Protein AF-A0A5N0YNT4-F1 (afdb_monomer)

Foldseek 3Di:
DWDDDPNDTDDCVCLVVDDPVVVVVVLVVLVVLLQVLQVLQDPDPPDTDALVRSVVSCPDPCSQVVSCVPPVDDPV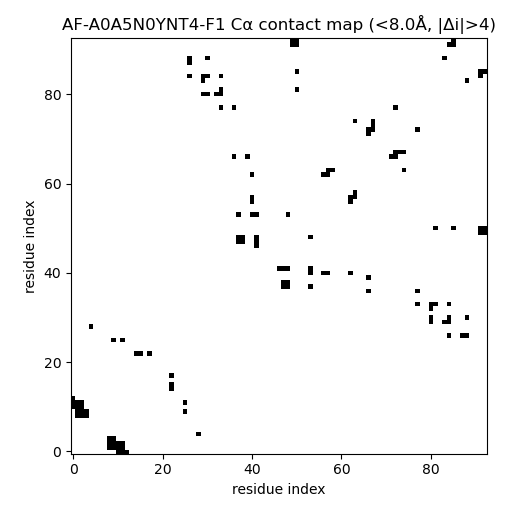SNVVSSVCCVVPPVVRD

Structure (mmCIF, N/CA/C/O backbone):
data_AF-A0A5N0YNT4-F1
#
_entry.id   AF-A0A5N0YNT4-F1
#
loop_
_atom_site.group_PDB
_atom_site.id
_atom_site.type_symbol
_atom_site.label_atom_id
_atom_site.label_alt_id
_atom_site.label_comp_id
_atom_site.label_asym_id
_atom_site.label_entity_id
_atom_site.label_seq_id
_atom_site.pdbx_PDB_ins_code
_atom_site.Cartn_x
_atom_site.Cartn_y
_atom_site.Cartn_z
_atom_site.occupancy
_atom_site.B_iso_or_equiv
_atom_site.auth_seq_id
_atom_site.auth_comp_id
_atom_site.auth_asym_id
_atom_site.auth_atom_id
_atom_site.pdbx_PDB_model_num
ATOM 1 N N . MET A 1 1 ? 11.358 -5.346 0.129 1.00 91.19 1 MET A N 1
ATOM 2 C CA . MET A 1 1 ? 10.238 -6.314 0.273 1.00 91.19 1 MET A CA 1
ATOM 3 C C . MET A 1 1 ? 9.945 -6.947 -1.080 1.00 91.19 1 MET A C 1
ATOM 5 O O . MET A 1 1 ? 9.931 -6.244 -2.080 1.00 91.19 1 MET A O 1
ATOM 9 N N . ILE A 1 2 ? 9.691 -8.255 -1.122 1.00 93.88 2 ILE A N 1
ATOM 10 C CA . ILE A 1 2 ? 9.205 -8.922 -2.335 1.00 93.88 2 ILE A CA 1
ATOM 11 C C . ILE A 1 2 ? 7.678 -8.856 -2.362 1.00 93.88 2 ILE A C 1
ATOM 13 O O . ILE A 1 2 ? 7.028 -9.246 -1.394 1.00 93.88 2 ILE A O 1
ATOM 17 N N . ILE A 1 3 ? 7.099 -8.369 -3.459 1.00 91.81 3 ILE A N 1
ATOM 18 C CA . ILE A 1 3 ? 5.648 -8.390 -3.675 1.00 91.81 3 ILE A CA 1
ATOM 19 C C . ILE A 1 3 ? 5.297 -9.333 -4.826 1.00 91.81 3 ILE A C 1
ATOM 21 O O . ILE A 1 3 ? 5.920 -9.296 -5.883 1.00 91.81 3 ILE A O 1
ATOM 25 N N . ASN A 1 4 ? 4.274 -10.156 -4.602 1.00 88.69 4 ASN A N 1
ATOM 26 C CA . ASN A 1 4 ? 3.769 -11.130 -5.566 1.00 88.69 4 ASN A CA 1
ATOM 27 C C . ASN A 1 4 ? 2.513 -10.626 -6.297 1.00 88.69 4 ASN A C 1
ATOM 29 O O . ASN A 1 4 ? 1.611 -10.073 -5.660 1.00 88.69 4 ASN A O 1
ATOM 33 N N . ASP A 1 5 ? 2.443 -10.856 -7.608 1.00 86.62 5 ASP A N 1
ATOM 34 C CA . ASP A 1 5 ? 1.269 -10.642 -8.466 1.00 86.62 5 ASP A CA 1
ATOM 35 C C . ASP A 1 5 ? 1.163 -11.758 -9.514 1.00 86.62 5 ASP A C 1
ATOM 37 O O . ASP A 1 5 ? 1.843 -11.713 -10.536 1.00 86.62 5 ASP A O 1
ATOM 41 N N . ASN A 1 6 ? 0.313 -12.760 -9.256 1.00 84.50 6 ASN A N 1
ATOM 42 C CA . ASN A 1 6 ? 0.036 -13.878 -10.171 1.00 84.50 6 ASN A CA 1
ATOM 43 C C . ASN A 1 6 ? 1.320 -14.500 -10.766 1.00 84.50 6 ASN A C 1
ATOM 45 O O . ASN A 1 6 ? 1.592 -14.369 -11.960 1.00 84.50 6 ASN A O 1
ATOM 49 N N . ASP A 1 7 ? 2.128 -15.121 -9.900 1.00 87.38 7 ASP A N 1
ATOM 50 C CA . ASP A 1 7 ? 3.427 -15.751 -10.206 1.00 87.38 7 ASP A CA 1
ATOM 51 C C . ASP A 1 7 ? 4.549 -14.791 -10.639 1.00 87.38 7 ASP A C 1
ATOM 53 O O . ASP A 1 7 ? 5.630 -15.224 -11.046 1.00 87.38 7 ASP A O 1
ATOM 57 N N . ARG A 1 8 ? 4.328 -13.474 -10.543 1.00 90.12 8 ARG A N 1
ATOM 58 C CA . ARG A 1 8 ? 5.373 -12.466 -10.745 1.00 90.12 8 ARG A CA 1
ATOM 59 C C . ARG A 1 8 ? 5.829 -11.894 -9.419 1.00 90.12 8 ARG A C 1
ATOM 61 O O . ARG A 1 8 ? 5.035 -11.313 -8.682 1.00 90.12 8 ARG A O 1
ATOM 68 N N . GLU A 1 9 ? 7.128 -11.986 -9.184 1.00 94.44 9 GLU A N 1
ATOM 69 C CA . GLU A 1 9 ? 7.786 -11.383 -8.035 1.00 94.44 9 GLU A CA 1
ATOM 70 C C . GLU A 1 9 ? 8.461 -10.075 -8.428 1.00 94.44 9 GLU A C 1
ATOM 72 O O . GLU A 1 9 ? 9.197 -9.994 -9.416 1.00 94.44 9 GLU A O 1
ATOM 77 N N . TYR A 1 10 ? 8.220 -9.045 -7.626 1.00 95.00 10 TYR A N 1
ATOM 78 C CA . TYR A 1 10 ? 8.902 -7.767 -7.739 1.00 95.00 10 TYR A CA 1
ATOM 79 C C . TYR A 1 10 ? 9.677 -7.492 -6.459 1.00 95.00 10 TYR A C 1
ATOM 81 O O . TYR A 1 10 ? 9.091 -7.413 -5.377 1.00 95.00 10 TYR A O 1
ATOM 89 N N . ASP A 1 11 ? 10.987 -7.308 -6.593 1.00 96.12 11 ASP A N 1
ATOM 90 C CA . ASP A 1 11 ? 11.838 -6.846 -5.506 1.00 96.12 11 ASP A CA 1
ATOM 91 C C . ASP A 1 11 ? 11.778 -5.326 -5.436 1.00 96.12 11 ASP A C 1
ATOM 93 O O . ASP A 1 11 ? 12.384 -4.607 -6.230 1.00 96.12 11 ASP A O 1
ATOM 97 N N . THR A 1 12 ? 11.013 -4.817 -4.481 1.00 94.56 12 THR A N 1
ATOM 98 C CA . THR A 1 12 ? 10.767 -3.384 -4.382 1.00 94.56 12 THR A CA 1
ATOM 99 C C . THR A 1 12 ? 11.995 -2.584 -3.960 1.00 94.56 12 THR A C 1
ATOM 101 O O . THR A 1 12 ? 11.953 -1.361 -4.013 1.00 94.56 1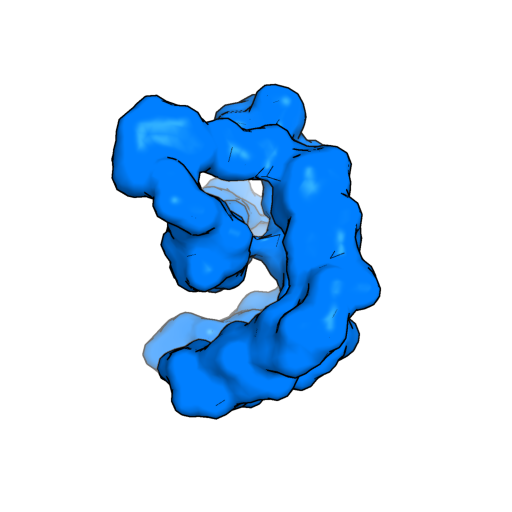2 THR A O 1
ATOM 104 N N . GLU A 1 13 ? 13.063 -3.233 -3.493 1.00 94.75 13 GLU A N 1
ATOM 105 C CA . GLU A 1 13 ? 14.330 -2.552 -3.192 1.00 94.75 13 GLU A CA 1
ATOM 106 C C . GLU A 1 13 ? 15.038 -2.117 -4.478 1.00 94.75 13 GLU A C 1
ATOM 108 O O . GLU A 1 13 ? 15.730 -1.105 -4.492 1.00 94.75 13 GLU A O 1
ATOM 113 N N . LYS A 1 14 ? 14.756 -2.801 -5.593 1.00 95.81 14 LYS A N 1
ATOM 114 C CA . LYS A 1 14 ? 15.255 -2.482 -6.938 1.00 95.81 14 LYS A CA 1
ATOM 115 C C . LYS A 1 14 ? 14.281 -1.621 -7.735 1.00 95.81 14 LYS A C 1
ATOM 117 O O . LYS A 1 14 ? 14.325 -1.595 -8.963 1.00 95.81 14 LYS A O 1
ATOM 122 N N . PHE A 1 15 ? 13.360 -0.934 -7.055 1.00 95.75 15 PHE A N 1
ATOM 123 C CA . PHE A 1 15 ? 12.265 -0.215 -7.702 1.00 95.75 15 PHE A CA 1
ATOM 124 C C . PHE A 1 15 ? 12.747 0.740 -8.805 1.00 95.75 15 PHE A C 1
ATOM 126 O O . PHE A 1 15 ? 12.189 0.746 -9.903 1.00 95.75 15 PHE A O 1
ATOM 133 N N . GLU A 1 16 ? 13.800 1.510 -8.533 1.00 95.44 16 GLU A N 1
ATOM 134 C CA . GLU A 1 16 ? 14.343 2.494 -9.476 1.00 95.44 16 GLU A CA 1
ATOM 135 C C . GLU A 1 16 ? 15.108 1.862 -10.649 1.00 95.44 16 GLU A C 1
ATOM 137 O O . GLU A 1 16 ? 15.202 2.475 -11.710 1.00 95.44 16 GLU A O 1
ATOM 142 N N . GLU A 1 17 ? 15.590 0.624 -10.502 1.00 97.12 17 GLU A N 1
ATOM 143 C CA . GLU A 1 17 ? 16.301 -0.118 -11.554 1.00 97.12 17 GLU A CA 1
ATOM 144 C C . GLU A 1 17 ? 15.345 -0.708 -12.600 1.00 97.12 17 GLU A C 1
ATOM 146 O O . GLU A 1 17 ? 15.732 -1.007 -13.732 1.00 97.12 17 GLU A O 1
ATOM 151 N N . TYR A 1 18 ? 14.075 -0.887 -12.237 1.00 96.50 18 TYR A N 1
ATOM 152 C CA . TYR A 1 18 ? 13.075 -1.421 -13.145 1.00 96.50 18 TYR A CA 1
ATOM 153 C C . TYR A 1 18 ? 12.688 -0.434 -14.250 1.00 96.50 18 TYR A C 1
ATOM 155 O O . TYR A 1 18 ? 12.658 0.781 -14.064 1.00 96.50 18 TYR A O 1
ATOM 163 N N . SER A 1 19 ? 12.269 -0.982 -15.397 1.00 97.50 19 SER A N 1
ATOM 164 C CA . SER A 1 19 ? 11.661 -0.191 -16.473 1.00 97.50 19 SER A CA 1
ATOM 165 C C . SER A 1 19 ? 10.452 0.610 -15.971 1.00 97.50 19 SER A C 1
ATOM 167 O O . SER A 1 19 ? 9.726 0.160 -15.081 1.00 97.50 19 SER A O 1
ATOM 169 N N . SER A 1 20 ? 10.156 1.753 -16.597 1.00 96.75 20 SER A N 1
ATOM 170 C CA . SER A 1 20 ? 8.990 2.576 -16.232 1.00 96.75 20 SER A CA 1
ATOM 171 C C . SER A 1 20 ? 7.667 1.801 -16.291 1.00 96.75 20 SER A C 1
ATOM 173 O O . SER A 1 20 ? 6.766 2.053 -15.493 1.00 96.75 20 SER A O 1
ATOM 175 N N . TYR A 1 21 ? 7.559 0.828 -17.203 1.00 95.69 21 TYR A N 1
ATOM 176 C CA . TYR A 1 21 ? 6.409 -0.072 -17.280 1.00 95.69 21 TYR A CA 1
ATOM 177 C C . TYR A 1 21 ? 6.273 -0.915 -16.005 1.00 95.69 21 TYR A C 1
ATOM 179 O O . TYR A 1 21 ? 5.229 -0.896 -15.353 1.00 95.69 21 TYR A O 1
ATOM 187 N N . THR A 1 22 ? 7.346 -1.599 -15.606 1.00 95.88 22 THR A N 1
ATOM 188 C CA . THR A 1 22 ? 7.377 -2.426 -14.392 1.00 95.88 22 THR A CA 1
ATOM 189 C C . THR A 1 22 ? 7.165 -1.586 -13.132 1.00 95.88 22 THR A C 1
ATOM 191 O O . THR A 1 22 ? 6.389 -1.974 -12.261 1.00 95.88 22 THR A O 1
ATOM 194 N N . GLN A 1 23 ? 7.763 -0.394 -13.059 1.00 96.62 23 GLN A N 1
ATOM 195 C CA . GLN A 1 23 ? 7.505 0.556 -11.976 1.00 96.62 23 GLN A CA 1
ATOM 196 C C . GLN A 1 23 ? 6.018 0.922 -11.875 1.00 96.62 23 GLN A C 1
ATOM 198 O O . GLN A 1 23 ? 5.476 1.022 -10.775 1.00 96.62 23 GLN A O 1
ATOM 203 N N . GLY A 1 24 ? 5.343 1.107 -13.014 1.00 95.38 24 GLY A N 1
ATOM 204 C CA . GLY A 1 24 ? 3.904 1.362 -13.071 1.00 95.38 24 GLY A CA 1
ATOM 205 C C . GLY A 1 24 ? 3.071 0.205 -12.515 1.00 95.38 24 GLY A C 1
ATOM 206 O O . GLY A 1 24 ? 2.126 0.443 -11.761 1.00 95.38 24 GLY A O 1
ATOM 207 N N . LEU A 1 25 ? 3.446 -1.040 -12.828 1.00 95.25 25 LEU A N 1
ATOM 208 C CA . LEU A 1 25 ? 2.796 -2.236 -12.279 1.00 95.25 25 LEU A CA 1
ATOM 209 C C . LEU A 1 25 ? 2.956 -2.315 -10.756 1.00 95.25 25 LEU A C 1
ATOM 211 O O . LEU A 1 25 ? 1.958 -2.448 -10.048 1.00 95.25 25 LEU A O 1
ATOM 215 N N . ILE A 1 26 ? 4.181 -2.138 -10.252 1.00 96.25 26 ILE A N 1
ATOM 216 C CA . ILE A 1 26 ? 4.485 -2.141 -8.811 1.00 96.25 26 ILE A CA 1
ATOM 217 C C . ILE A 1 26 ? 3.687 -1.051 -8.087 1.00 96.25 26 ILE A C 1
ATOM 219 O O . ILE A 1 26 ? 2.998 -1.331 -7.105 1.00 96.25 26 ILE A O 1
ATOM 223 N N . LYS A 1 27 ? 3.712 0.185 -8.606 1.00 96.44 27 LYS A N 1
ATOM 224 C CA . LYS A 1 27 ? 2.945 1.313 -8.055 1.00 96.44 27 LYS A CA 1
ATOM 225 C C . LYS A 1 27 ? 1.453 1.005 -8.006 1.00 96.44 27 LYS A C 1
ATOM 227 O O . LYS A 1 27 ? 0.821 1.259 -6.987 1.00 96.44 27 LYS A O 1
ATOM 232 N N . ARG A 1 28 ? 0.882 0.447 -9.079 1.00 94.50 28 ARG A N 1
ATOM 233 C CA . ARG A 1 28 ? -0.541 0.082 -9.127 1.00 94.50 28 ARG A CA 1
ATOM 234 C C . ARG A 1 28 ? -0.879 -0.985 -8.090 1.00 94.50 28 ARG A C 1
ATOM 236 O O . ARG A 1 28 ? -1.890 -0.850 -7.407 1.00 94.50 28 ARG A O 1
ATOM 243 N N . LEU A 1 29 ? -0.044 -2.013 -7.964 1.00 95.38 29 LEU A N 1
ATOM 244 C CA . LEU A 1 29 ? -0.255 -3.096 -7.010 1.00 95.38 29 LEU A CA 1
ATOM 245 C C . LEU A 1 29 ? -0.234 -2.575 -5.571 1.00 95.38 29 LEU A C 1
ATOM 247 O O . LEU A 1 29 ? -1.188 -2.790 -4.826 1.00 95.38 29 LEU A O 1
ATOM 251 N N . ILE A 1 30 ? 0.808 -1.827 -5.202 1.00 96.12 30 ILE A N 1
ATOM 252 C CA . ILE A 1 30 ? 0.930 -1.242 -3.862 1.00 96.12 30 ILE A CA 1
ATOM 253 C C . ILE A 1 30 ? -0.196 -0.241 -3.600 1.00 96.12 30 ILE A C 1
ATOM 255 O O . ILE A 1 30 ? -0.770 -0.248 -2.514 1.00 96.12 30 ILE A O 1
ATOM 259 N N . TYR A 1 31 ? -0.584 0.561 -4.597 1.00 96.00 31 TYR A N 1
ATOM 260 C CA . TYR A 1 31 ? -1.711 1.481 -4.462 1.00 96.00 31 TYR A CA 1
ATOM 261 C C . TYR A 1 31 ? -3.007 0.757 -4.104 1.00 96.00 31 TYR A C 1
ATOM 263 O O . TYR A 1 31 ? -3.710 1.197 -3.202 1.00 96.00 31 TYR A O 1
ATOM 271 N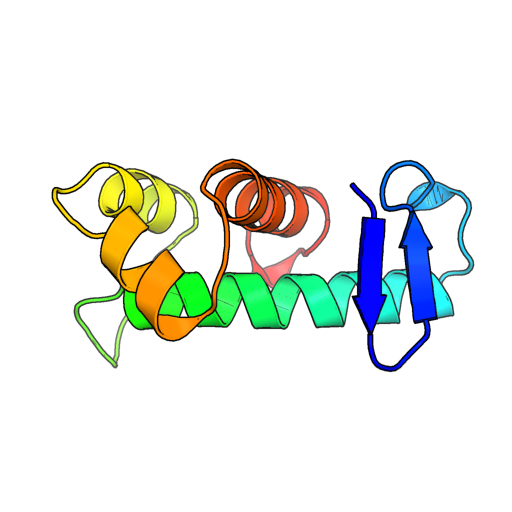 N . VAL A 1 32 ? -3.323 -0.360 -4.767 1.00 95.31 32 VAL A N 1
ATOM 272 C CA . VAL A 1 32 ? -4.530 -1.145 -4.460 1.00 95.31 32 VAL A CA 1
ATOM 273 C C . VAL A 1 32 ? -4.491 -1.673 -3.024 1.00 95.31 32 VAL A C 1
ATOM 275 O O . VAL A 1 32 ? -5.489 -1.559 -2.316 1.00 95.31 32 VAL A O 1
ATOM 278 N N . ARG A 1 33 ? -3.338 -2.180 -2.567 1.00 95.50 33 ARG A N 1
ATOM 279 C CA . ARG A 1 33 ? -3.165 -2.668 -1.185 1.00 95.50 33 ARG A CA 1
ATOM 280 C C . ARG A 1 33 ? -3.330 -1.540 -0.164 1.00 95.50 33 ARG A C 1
ATOM 282 O O . ARG A 1 33 ? -4.100 -1.677 0.783 1.00 95.50 33 ARG A O 1
ATOM 289 N N . TYR A 1 34 ? -2.682 -0.398 -0.400 1.00 96.25 34 TYR A N 1
ATOM 290 C CA . TYR A 1 34 ? -2.816 0.804 0.426 1.00 96.25 34 TYR A CA 1
ATOM 291 C C . TYR A 1 34 ? -4.264 1.312 0.480 1.00 96.25 34 TYR A C 1
ATOM 293 O O . TYR A 1 34 ? -4.776 1.608 1.558 1.00 96.25 34 TYR A O 1
ATOM 301 N N . VAL A 1 35 ? -4.944 1.394 -0.666 1.00 94.69 35 VAL A N 1
ATOM 302 C CA . VAL A 1 35 ? -6.344 1.829 -0.738 1.00 94.69 35 VAL A CA 1
ATOM 303 C C . VAL A 1 35 ? -7.250 0.868 0.023 1.00 94.69 35 VAL A C 1
ATOM 305 O O . VAL A 1 35 ? -8.094 1.341 0.773 1.00 94.69 35 VAL A O 1
ATOM 308 N N . GLY A 1 36 ? -7.043 -0.446 -0.093 1.00 94.81 36 GLY A N 1
ATOM 309 C CA . GLY A 1 36 ? -7.787 -1.435 0.690 1.00 94.81 36 GLY A CA 1
ATOM 310 C C . GLY A 1 36 ? -7.635 -1.225 2.199 1.00 94.81 36 GLY A C 1
ATOM 311 O O . GLY A 1 36 ? -8.633 -1.184 2.916 1.00 94.81 36 GLY A O 1
ATOM 312 N N . VAL A 1 37 ? -6.402 -1.004 2.672 1.00 95.25 37 VAL A N 1
ATOM 313 C CA . VAL A 1 37 ? -6.126 -0.662 4.078 1.00 95.25 37 VAL A CA 1
ATOM 314 C C . VAL A 1 37 ? -6.834 0.633 4.479 1.00 95.25 37 VAL A C 1
ATOM 316 O O . VAL A 1 37 ? -7.557 0.658 5.473 1.00 95.25 37 VAL A O 1
ATOM 319 N N . ARG A 1 38 ? -6.661 1.710 3.705 1.00 94.62 38 ARG A N 1
ATOM 320 C CA . ARG A 1 38 ? -7.273 3.016 3.986 1.00 94.62 38 ARG A CA 1
ATOM 321 C C . ARG A 1 38 ? -8.791 2.916 4.065 1.00 94.62 38 ARG A C 1
ATOM 323 O O . ARG A 1 38 ? -9.388 3.479 4.976 1.00 94.62 38 ARG A O 1
ATOM 330 N N . ASP A 1 39 ? -9.403 2.240 3.103 1.00 92.56 39 ASP A N 1
ATOM 331 C CA . ASP A 1 39 ? -10.852 2.165 2.980 1.00 92.56 39 ASP A CA 1
ATOM 332 C C . ASP A 1 39 ? -11.449 1.278 4.092 1.00 92.56 39 ASP A C 1
ATOM 334 O O . ASP A 1 39 ? -12.525 1.588 4.591 1.00 92.56 39 ASP A O 1
ATOM 338 N N . LEU A 1 40 ? -10.728 0.249 4.567 1.00 92.50 40 LEU A N 1
ATOM 339 C CA . LEU A 1 40 ? -11.134 -0.543 5.739 1.00 92.50 40 LEU A CA 1
ATOM 340 C C . LEU A 1 40 ? -11.057 0.250 7.057 1.00 92.50 40 LEU A C 1
ATOM 342 O O . LEU A 1 40 ? -11.854 0.017 7.968 1.00 92.50 40 LEU A O 1
ATOM 346 N N . LEU A 1 41 ? -10.084 1.158 7.173 1.00 91.12 41 LEU A N 1
ATOM 347 C CA . LEU A 1 41 ? -9.886 1.997 8.359 1.00 91.12 41 LEU A CA 1
ATOM 348 C C . LEU A 1 41 ? -10.763 3.249 8.377 1.00 91.12 41 LEU A C 1
ATOM 350 O O . LEU A 1 41 ? -10.924 3.863 9.430 1.00 91.12 41 LEU A O 1
ATOM 354 N N . SER A 1 42 ? -11.276 3.669 7.223 1.00 85.06 42 SER A N 1
ATOM 355 C CA . SER A 1 42 ? -12.048 4.896 7.125 1.00 85.06 42 SER A CA 1
ATOM 356 C C . SER A 1 42 ? -13.462 4.682 7.655 1.00 85.06 42 SER A C 1
ATOM 358 O O . SER A 1 42 ? -14.251 3.935 7.085 1.00 85.06 42 SER A O 1
ATOM 360 N N . ASP A 1 43 ? -13.803 5.395 8.727 1.00 75.25 43 ASP A N 1
ATOM 361 C CA . ASP A 1 43 ? -15.143 5.352 9.328 1.00 75.25 43 ASP A CA 1
ATOM 362 C C . ASP A 1 43 ? -16.235 5.972 8.427 1.00 75.25 43 ASP A C 1
ATOM 364 O O . ASP A 1 43 ? -17.422 5.887 8.742 1.00 75.25 43 ASP A O 1
ATOM 368 N N . ASN A 1 44 ? -15.864 6.642 7.325 1.00 71.00 44 ASN A N 1
ATOM 369 C CA . ASN A 1 44 ? -16.784 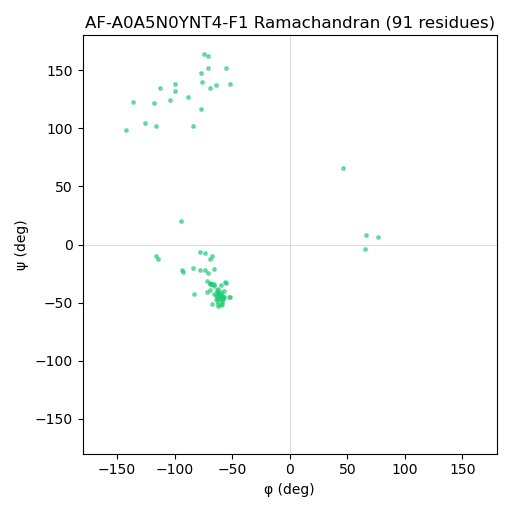7.448 6.528 1.00 71.00 44 ASN A CA 1
ATOM 370 C C . ASN A 1 44 ? -16.592 7.226 5.020 1.00 71.00 44 ASN A C 1
ATOM 372 O O . ASN A 1 44 ? -15.526 7.489 4.471 1.00 71.00 44 ASN A O 1
ATOM 376 N N . CYS A 1 45 ? -17.653 6.815 4.321 1.00 65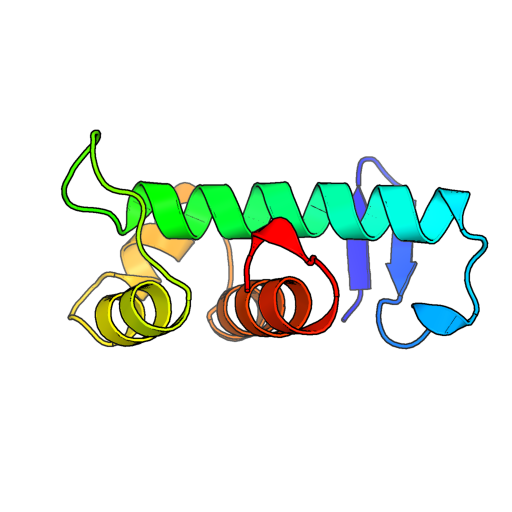.69 45 CYS A N 1
ATOM 377 C CA . CYS A 1 45 ? -17.604 6.519 2.884 1.00 65.69 45 CYS A CA 1
ATOM 378 C C . CYS A 1 45 ? -17.330 7.755 2.004 1.00 65.69 45 CYS A C 1
ATOM 380 O O . CYS A 1 45 ? -16.874 7.615 0.869 1.00 65.69 45 CYS A O 1
ATOM 382 N N . CYS A 1 46 ? -17.588 8.961 2.523 1.00 69.06 46 CYS A N 1
ATOM 383 C CA . CYS A 1 46 ? -17.494 10.210 1.766 1.00 69.06 46 CYS A CA 1
ATOM 384 C C . CYS A 1 46 ? -16.134 10.916 1.875 1.00 69.06 46 CYS A C 1
ATOM 386 O O . CYS A 1 46 ? -15.794 11.703 0.992 1.00 69.06 46 CYS A O 1
ATOM 388 N N . ILE A 1 47 ? -15.356 10.676 2.939 1.00 76.31 47 ILE A N 1
ATOM 389 C CA . ILE A 1 47 ? -14.085 11.379 3.180 1.00 76.31 47 ILE A CA 1
ATOM 390 C C . ILE A 1 47 ? -12.974 10.356 3.366 1.00 76.31 47 ILE A C 1
ATOM 392 O O . ILE A 1 47 ? -12.829 9.750 4.424 1.00 76.31 47 ILE A O 1
ATOM 396 N N . LYS A 1 48 ? -12.154 10.210 2.326 1.00 83.44 48 LYS A N 1
ATOM 397 C CA . LYS A 1 48 ? -10.985 9.333 2.351 1.00 83.44 48 LYS A CA 1
ATOM 398 C C . LYS A 1 48 ? -9.926 9.898 3.292 1.00 83.44 48 LYS A C 1
ATOM 400 O O . LYS A 1 48 ? -9.609 11.085 3.228 1.00 83.44 48 LYS A O 1
ATOM 405 N N . TYR A 1 49 ? -9.359 9.036 4.131 1.00 89.94 49 TYR A N 1
ATOM 406 C CA . TYR A 1 49 ? -8.267 9.410 5.026 1.00 89.94 49 TYR A CA 1
ATOM 407 C C . TYR A 1 49 ? -7.014 9.808 4.241 1.00 89.94 49 TYR A C 1
ATOM 409 O O . TYR A 1 49 ? -6.622 9.141 3.281 1.00 89.94 49 TYR A O 1
ATOM 417 N N . LYS A 1 50 ? -6.360 10.879 4.687 1.00 91.12 50 LYS A N 1
ATOM 418 C CA . LYS A 1 50 ? -4.980 11.200 4.309 1.00 91.12 50 LYS A CA 1
ATOM 419 C C . LYS A 1 50 ? -4.010 10.215 4.965 1.00 91.12 50 LYS A C 1
ATOM 421 O O . LYS A 1 50 ? -4.362 9.573 5.952 1.00 91.12 50 LYS A O 1
ATOM 426 N N . VAL A 1 51 ? -2.779 10.115 4.460 1.00 92.81 51 VAL A N 1
ATOM 427 C CA . VAL A 1 51 ? -1.767 9.171 4.978 1.00 92.81 51 VAL A CA 1
ATOM 428 C C . VAL A 1 51 ? -1.565 9.290 6.490 1.00 92.81 51 VAL A C 1
ATOM 430 O O . VAL A 1 51 ? -1.590 8.279 7.188 1.00 92.81 51 VAL A O 1
ATOM 433 N N . ASN A 1 52 ? -1.453 10.507 7.023 1.00 92.25 52 ASN A N 1
ATOM 434 C CA . ASN A 1 52 ? -1.322 10.725 8.465 1.00 92.25 52 ASN A CA 1
ATOM 435 C C . ASN A 1 52 ? -2.526 10.178 9.255 1.00 92.25 52 ASN A C 1
ATOM 437 O O . ASN A 1 52 ? -2.340 9.524 10.274 1.00 92.25 52 ASN A O 1
ATOM 441 N N . GLN A 1 53 ? -3.747 10.354 8.744 1.00 92.75 53 GLN A N 1
ATOM 442 C CA . GLN A 1 53 ? -4.961 9.813 9.363 1.00 92.75 53 GLN A CA 1
ATOM 443 C C . GLN A 1 53 ? -5.013 8.281 9.284 1.00 92.75 53 GLN A C 1
ATOM 445 O O . GLN A 1 53 ? -5.492 7.636 10.212 1.00 92.75 53 GLN A O 1
ATOM 450 N N . VAL A 1 54 ? -4.492 7.681 8.205 1.00 93.62 54 VAL A N 1
ATOM 451 C CA . VAL A 1 54 ? -4.324 6.220 8.107 1.00 93.62 54 VAL A CA 1
ATOM 452 C C . VAL A 1 54 ? -3.367 5.724 9.193 1.00 93.62 54 VAL A C 1
ATOM 454 O O . VAL A 1 54 ? -3.689 4.759 9.881 1.00 93.62 54 VAL A O 1
ATOM 457 N N . ARG A 1 55 ? -2.232 6.405 9.407 1.00 94.00 55 ARG A N 1
ATOM 458 C CA . ARG A 1 55 ? -1.274 6.053 10.472 1.00 94.00 55 ARG A CA 1
ATOM 459 C C . ARG A 1 55 ? -1.871 6.204 11.869 1.00 94.00 55 ARG A C 1
ATOM 461 O O . ARG A 1 5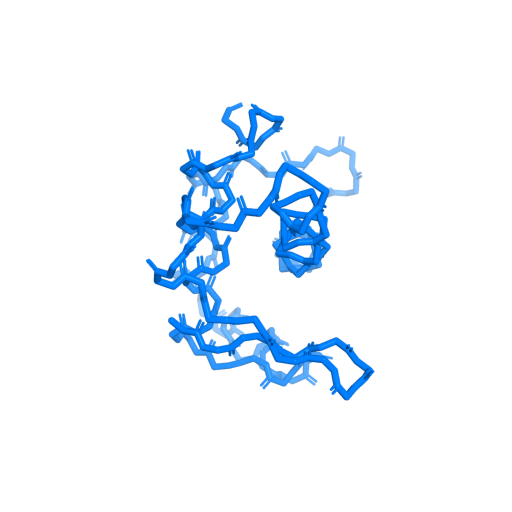5 ? -1.705 5.322 12.703 1.00 94.00 55 ARG A O 1
ATOM 468 N N . GLU A 1 56 ? -2.598 7.287 12.124 1.00 93.50 56 GLU A N 1
ATOM 469 C CA . GLU A 1 56 ? -3.311 7.477 13.391 1.00 93.50 56 GLU A CA 1
ATOM 470 C C . GLU A 1 56 ? -4.352 6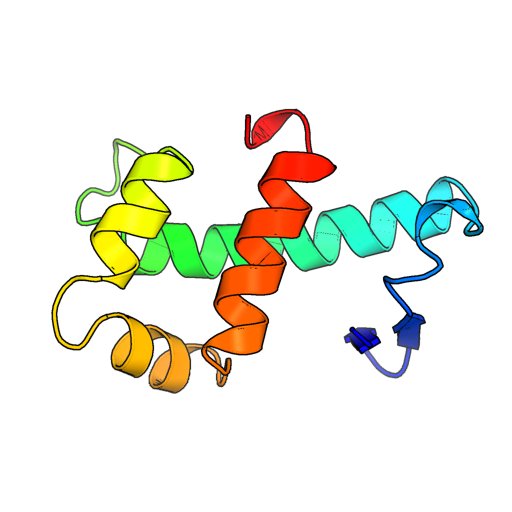.374 13.619 1.00 93.50 56 GLU A C 1
ATOM 472 O O . GLU A 1 56 ? -4.454 5.834 14.718 1.00 93.50 56 GLU A O 1
ATOM 477 N N . ALA A 1 57 ? -5.099 6.001 12.577 1.00 92.56 57 ALA A N 1
ATOM 478 C CA . ALA A 1 57 ? -6.100 4.947 12.653 1.00 92.56 57 ALA A CA 1
ATOM 479 C C . ALA A 1 57 ? -5.487 3.560 12.874 1.00 92.56 57 ALA A C 1
ATOM 481 O O . ALA A 1 57 ? -6.084 2.757 13.588 1.00 92.56 57 ALA A O 1
ATOM 482 N N . LEU A 1 58 ? -4.305 3.278 12.321 1.00 93.12 58 LEU A N 1
ATOM 483 C CA . LEU A 1 58 ? -3.586 2.027 12.578 1.00 93.12 58 LEU A CA 1
ATOM 484 C C . LEU A 1 58 ? -3.242 1.828 14.053 1.00 93.12 58 LEU A C 1
ATOM 486 O O . LEU A 1 58 ? -3.290 0.701 14.533 1.00 93.12 58 LEU A O 1
ATOM 490 N N . ASN A 1 59 ? -2.939 2.915 14.764 1.00 88.62 59 ASN A N 1
ATOM 491 C CA . ASN A 1 59 ? -2.601 2.881 16.187 1.00 88.62 59 ASN A CA 1
ATOM 492 C C . ASN A 1 59 ? -3.826 2.730 17.105 1.00 88.62 59 ASN A C 1
ATOM 494 O O . ASN A 1 59 ? -3.659 2.599 18.315 1.00 88.62 59 ASN A O 1
ATOM 498 N N . LYS A 1 60 ? -5.053 2.771 16.565 1.00 90.00 60 LYS A N 1
ATOM 499 C CA . LYS A 1 60 ? -6.268 2.494 17.342 1.00 90.00 60 LYS A CA 1
ATOM 500 C C . LYS A 1 60 ? -6.423 0.988 17.563 1.00 90.00 60 LYS A C 1
ATOM 502 O O . LYS A 1 60 ? -6.088 0.182 16.692 1.00 90.00 60 LYS A O 1
ATOM 507 N N . ASP A 1 61 ? -6.999 0.624 18.704 1.00 80.06 61 ASP A N 1
ATOM 508 C CA . ASP A 1 61 ? -7.171 -0.772 19.105 1.00 80.06 61 ASP A CA 1
ATOM 509 C C . ASP A 1 61 ? -7.857 -1.619 18.020 1.00 80.06 61 ASP A C 1
ATOM 511 O O . ASP A 1 61 ? -8.829 -1.205 17.385 1.00 80.06 61 ASP A O 1
ATOM 515 N N . ASN A 1 62 ? -7.350 -2.841 17.832 1.00 89.44 62 ASN A N 1
ATOM 516 C CA . ASN A 1 62 ? -7.856 -3.876 16.920 1.00 89.44 62 ASN A CA 1
ATOM 517 C C . ASN A 1 62 ? -7.785 -3.580 15.413 1.00 89.44 62 ASN A C 1
ATOM 519 O O . ASN A 1 62 ? -8.098 -4.465 14.617 1.00 89.44 62 ASN A O 1
ATOM 523 N N . ASN A 1 63 ? -7.360 -2.395 14.973 1.00 92.81 63 ASN A N 1
ATOM 524 C CA . ASN A 1 63 ? -7.373 -2.063 13.546 1.00 92.81 63 ASN A CA 1
ATOM 525 C C . ASN A 1 63 ? -6.344 -2.852 12.723 1.00 92.81 63 ASN A C 1
ATOM 527 O O . ASN A 1 63 ? -6.673 -3.324 11.635 1.00 92.81 63 ASN A O 1
ATOM 531 N N . VAL A 1 64 ? -5.144 -3.083 13.261 1.00 93.69 64 VAL A N 1
ATOM 532 C CA . VAL A 1 64 ? -4.154 -3.979 12.633 1.00 93.69 64 VAL A CA 1
ATOM 533 C C . VAL A 1 64 ? -4.713 -5.397 12.498 1.00 93.69 64 VAL A C 1
ATOM 535 O O . VAL A 1 64 ? -4.628 -5.996 11.428 1.00 93.69 64 VAL A O 1
ATOM 538 N N . GLU A 1 65 ? -5.357 -5.911 13.547 1.00 94.50 65 GLU A N 1
ATOM 539 C CA . GLU A 1 65 ? -5.941 -7.255 13.539 1.00 94.50 65 GLU A CA 1
ATOM 540 C C . GLU A 1 65 ? -7.102 -7.363 12.537 1.00 94.50 65 GLU A C 1
ATOM 542 O O . GLU A 1 65 ? -7.244 -8.366 11.842 1.00 94.50 65 GLU A O 1
ATOM 547 N N . ARG A 1 66 ? -7.907 -6.304 12.377 1.00 94.38 66 ARG A N 1
ATOM 548 C CA . ARG A 1 66 ? -8.938 -6.233 11.328 1.00 94.38 66 ARG A CA 1
ATOM 549 C C . ARG A 1 66 ? -8.327 -6.319 9.931 1.00 94.38 66 ARG A C 1
ATOM 551 O O . ARG A 1 66 ? -8.818 -7.095 9.116 1.00 94.38 66 ARG A O 1
ATOM 558 N N . ILE A 1 67 ? -7.264 -5.563 9.652 1.00 96.00 67 ILE A N 1
ATOM 559 C CA . ILE A 1 67 ? -6.577 -5.602 8.350 1.00 96.00 67 ILE A CA 1
ATOM 560 C C . ILE A 1 67 ? -6.002 -6.993 8.090 1.00 96.00 67 ILE A C 1
ATOM 562 O O . ILE A 1 67 ? -6.201 -7.542 7.007 1.00 96.00 67 ILE A O 1
ATOM 566 N N . LYS A 1 68 ? -5.352 -7.589 9.093 1.00 95.50 68 LYS A N 1
ATOM 567 C CA . LYS A 1 68 ? -4.814 -8.946 9.016 1.00 95.50 68 LYS A CA 1
ATOM 568 C C . LYS A 1 68 ? -5.902 -9.976 8.711 1.00 95.50 68 LYS A C 1
ATOM 570 O O . LYS A 1 68 ? -5.709 -10.817 7.844 1.00 95.50 68 LYS A O 1
ATOM 575 N N . ASN A 1 69 ? -7.065 -9.882 9.352 1.00 95.75 69 ASN A N 1
ATOM 576 C CA . ASN A 1 69 ? -8.175 -10.809 9.112 1.00 95.75 69 ASN A CA 1
ATOM 577 C C . ASN A 1 69 ? -8.826 -10.646 7.730 1.00 95.75 69 ASN A C 1
ATOM 579 O O . ASN A 1 69 ? -9.286 -11.630 7.158 1.00 95.75 69 ASN A O 1
ATOM 583 N N . VAL A 1 70 ? -8.879 -9.425 7.186 1.00 95.88 70 VAL A N 1
ATOM 584 C CA . VAL A 1 70 ? -9.506 -9.157 5.879 1.00 95.88 70 VAL A CA 1
ATOM 585 C C . VAL A 1 70 ? -8.554 -9.439 4.717 1.00 95.88 70 VAL A C 1
ATOM 587 O O . VAL A 1 70 ? -8.968 -10.005 3.708 1.00 95.88 70 VAL A O 1
ATOM 590 N N . PHE A 1 71 ? -7.292 -9.032 4.842 1.00 95.00 71 PHE A N 1
ATOM 591 C CA . PHE A 1 71 ? -6.330 -9.047 3.739 1.00 95.00 71 PHE A CA 1
ATOM 592 C C . PHE A 1 71 ? -5.166 -10.023 3.931 1.00 95.00 71 PHE A C 1
ATOM 594 O O . PHE A 1 71 ? -4.425 -10.268 2.984 1.00 95.00 71 PHE A O 1
ATOM 601 N N . GLY A 1 72 ? -4.980 -10.570 5.134 1.00 95.19 72 GLY A N 1
ATOM 602 C CA . GLY A 1 72 ? -3.850 -11.443 5.459 1.00 95.19 72 GLY A CA 1
ATOM 603 C C . GLY A 1 72 ? -2.526 -10.712 5.686 1.00 95.19 72 GLY A C 1
ATOM 604 O O . GLY A 1 72 ? -1.508 -11.377 5.836 1.00 95.19 72 GLY A O 1
ATOM 605 N N . TYR A 1 73 ? -2.519 -9.374 5.708 1.00 95.38 73 TYR A N 1
ATOM 606 C CA . TYR A 1 73 ? -1.282 -8.596 5.796 1.00 95.38 73 TYR A CA 1
ATOM 607 C C . TYR A 1 73 ? -0.680 -8.593 7.203 1.00 95.38 73 TYR A C 1
ATOM 609 O O . TYR A 1 73 ? -1.395 -8.446 8.201 1.00 95.38 73 TYR A O 1
ATOM 617 N N . SER A 1 74 ? 0.646 -8.688 7.276 1.00 95.19 74 SER A N 1
ATOM 618 C CA . SER A 1 74 ? 1.414 -8.413 8.491 1.00 95.19 74 SER A CA 1
ATOM 619 C C . SER A 1 74 ? 1.501 -6.907 8.769 1.00 95.19 74 SER A C 1
ATOM 621 O O . SER A 1 74 ? 1.248 -6.075 7.896 1.00 95.19 74 SER A O 1
ATOM 623 N N . ILE A 1 75 ? 1.885 -6.524 9.990 1.00 94.94 75 ILE A N 1
ATOM 624 C CA . ILE A 1 75 ? 2.059 -5.103 10.327 1.00 94.94 75 ILE A CA 1
ATOM 625 C C . ILE A 1 75 ? 3.210 -4.465 9.538 1.00 94.94 75 ILE A C 1
ATOM 627 O O . ILE A 1 75 ? 3.124 -3.303 9.141 1.00 94.94 75 ILE A O 1
ATOM 631 N N . GLU A 1 76 ? 4.260 -5.234 9.257 1.00 95.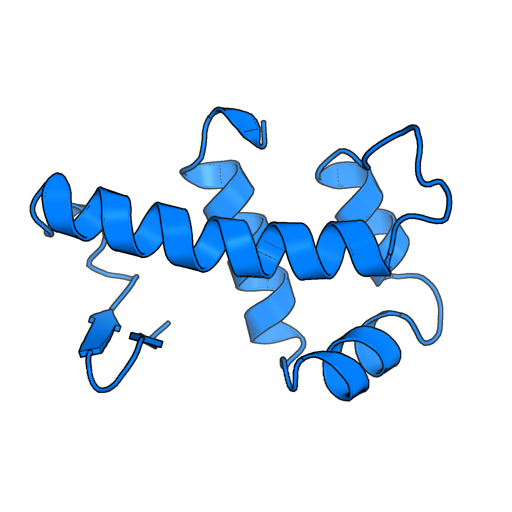75 76 GLU A N 1
ATOM 632 C CA . GLU A 1 76 ? 5.390 -4.824 8.426 1.00 95.75 76 GLU A CA 1
ATOM 633 C C . GLU A 1 76 ? 4.935 -4.547 6.990 1.00 95.75 76 GLU A C 1
ATOM 635 O O . GLU A 1 76 ? 5.289 -3.511 6.428 1.00 95.75 76 GLU A O 1
ATOM 640 N N . GLU A 1 77 ? 4.096 -5.417 6.419 1.00 96.25 77 GLU A N 1
ATOM 641 C CA . GLU A 1 77 ? 3.524 -5.209 5.087 1.00 96.25 77 GLU A CA 1
ATOM 642 C C . GLU A 1 77 ? 2.649 -3.956 5.029 1.00 96.25 77 GLU A C 1
ATOM 644 O O . GLU A 1 77 ? 2.779 -3.151 4.108 1.00 96.25 77 GLU A O 1
ATOM 649 N N . ILE A 1 78 ? 1.780 -3.767 6.025 1.00 96.12 78 ILE A N 1
ATOM 650 C CA . ILE A 1 78 ? 0.880 -2.612 6.104 1.00 96.12 78 ILE A CA 1
ATOM 651 C C . ILE A 1 78 ? 1.676 -1.307 6.133 1.00 96.12 78 ILE A C 1
ATOM 653 O O . ILE A 1 78 ? 1.408 -0.405 5.333 1.00 96.12 78 ILE A O 1
ATOM 657 N N . ASN A 1 79 ? 2.660 -1.213 7.032 1.00 96.44 79 ASN A N 1
ATOM 658 C CA . ASN A 1 79 ? 3.514 -0.033 7.143 1.00 96.44 79 ASN A CA 1
ATOM 659 C C . ASN A 1 79 ? 4.269 0.215 5.841 1.00 96.44 79 ASN A C 1
ATOM 661 O O . ASN A 1 79 ? 4.250 1.329 5.323 1.00 96.44 79 ASN A O 1
ATOM 665 N N . TYR A 1 80 ? 4.834 -0.837 5.252 1.00 97.06 80 TYR A N 1
ATOM 666 C CA . TYR A 1 80 ? 5.523 -0.731 3.978 1.00 97.06 80 TYR A CA 1
ATOM 667 C C . TYR A 1 80 ? 4.613 -0.210 2.854 1.00 97.06 80 TYR A C 1
ATOM 669 O O . TYR A 1 80 ? 5.030 0.657 2.088 1.00 97.06 80 TYR A O 1
ATOM 677 N N . TYR A 1 81 ? 3.371 -0.698 2.733 1.00 96.62 81 TYR A N 1
ATOM 678 C CA . TYR A 1 81 ? 2.455 -0.224 1.690 1.00 96.62 81 TYR A CA 1
ATOM 679 C C . TYR A 1 81 ? 2.145 1.263 1.845 1.00 96.62 81 TYR A C 1
ATOM 681 O O . TYR A 1 81 ? 2.064 1.970 0.843 1.00 96.62 81 TYR A O 1
ATOM 689 N N . ILE A 1 82 ? 1.998 1.740 3.082 1.00 96.06 82 ILE A N 1
ATOM 690 C CA . ILE A 1 82 ? 1.763 3.156 3.376 1.00 96.06 82 ILE A CA 1
ATOM 691 C C . ILE A 1 82 ? 2.999 3.987 3.031 1.00 96.06 82 ILE A C 1
ATOM 693 O O . ILE A 1 82 ? 2.876 4.956 2.283 1.00 96.06 82 ILE A O 1
ATOM 697 N N . ASP A 1 83 ? 4.175 3.584 3.517 1.00 96.56 83 ASP A N 1
ATOM 698 C CA . ASP A 1 83 ? 5.444 4.284 3.293 1.00 96.56 83 ASP A CA 1
ATOM 699 C C . ASP A 1 83 ? 5.768 4.374 1.798 1.00 96.56 83 ASP A C 1
ATOM 701 O O . ASP A 1 83 ? 6.078 5.446 1.275 1.00 96.56 83 ASP A O 1
ATOM 705 N N . PHE A 1 84 ? 5.636 3.260 1.076 1.00 96.62 84 PHE A N 1
ATOM 706 C CA . PHE A 1 84 ? 5.888 3.225 -0.358 1.00 96.62 84 PHE A CA 1
ATOM 707 C C . PHE A 1 84 ? 4.876 4.077 -1.129 1.00 96.62 84 PHE A C 1
ATOM 709 O O . PHE A 1 84 ? 5.251 4.798 -2.057 1.00 96.62 84 PHE A O 1
ATOM 716 N N . ALA A 1 85 ? 3.590 4.004 -0.771 1.00 96.12 85 ALA A N 1
ATOM 717 C CA . ALA A 1 85 ? 2.552 4.786 -1.427 1.00 96.12 85 ALA A CA 1
ATOM 718 C C . ALA A 1 85 ? 2.794 6.295 -1.249 1.00 96.12 85 ALA A C 1
ATOM 720 O O . ALA A 1 85 ? 2.768 7.036 -2.230 1.00 96.12 85 ALA A O 1
ATOM 721 N N . GLU A 1 86 ? 3.115 6.739 -0.034 1.00 96.06 86 GLU A N 1
ATOM 722 C CA . GLU A 1 86 ? 3.485 8.125 0.275 1.00 96.06 86 GLU A CA 1
ATOM 723 C C . GLU A 1 86 ? 4.744 8.574 -0.496 1.00 96.06 86 GLU A C 1
ATOM 725 O O . GLU A 1 86 ? 4.779 9.653 -1.104 1.00 96.06 86 GLU A O 1
ATOM 730 N N . ALA A 1 87 ? 5.766 7.716 -0.550 1.00 95.06 87 ALA A N 1
ATOM 731 C CA . ALA A 1 87 ? 7.037 8.021 -1.194 1.00 95.06 87 ALA A CA 1
ATOM 732 C C . ALA A 1 87 ? 6.953 8.062 -2.727 1.00 95.06 87 ALA A C 1
ATOM 734 O O . ALA A 1 87 ? 7.540 8.953 -3.337 1.00 95.06 87 ALA A O 1
ATOM 735 N N . PHE A 1 88 ? 6.225 7.153 -3.378 1.00 94.12 88 PHE A N 1
ATOM 736 C CA . PHE A 1 88 ? 6.329 6.964 -4.832 1.00 94.12 88 PHE A CA 1
ATOM 737 C C . PHE A 1 88 ? 5.057 7.280 -5.618 1.00 94.12 88 PHE A C 1
ATOM 739 O O . PHE A 1 88 ? 5.114 7.324 -6.851 1.00 94.12 88 PHE A O 1
ATOM 746 N N . ILE A 1 89 ? 3.914 7.508 -4.966 1.00 93.00 89 ILE A N 1
ATOM 747 C CA . ILE A 1 89 ? 2.622 7.652 -5.644 1.00 93.00 89 ILE A CA 1
ATOM 748 C C . ILE A 1 89 ? 2.077 9.071 -5.422 1.00 93.00 89 ILE A C 1
ATOM 750 O O . ILE A 1 89 ? 1.514 9.354 -4.369 1.00 93.00 89 ILE A O 1
ATOM 754 N N . PRO A 1 90 ? 2.178 9.981 -6.415 1.00 89.06 90 PRO A N 1
ATOM 755 C CA . PRO A 1 90 ? 1.843 11.396 -6.225 1.00 89.06 90 PRO A CA 1
ATOM 756 C C . PRO A 1 90 ? 0.428 11.670 -5.702 1.00 89.06 90 PRO A C 1
ATOM 758 O O . PRO A 1 90 ? 0.239 12.609 -4.946 1.00 89.06 90 PRO A O 1
ATOM 761 N N . MET A 1 91 ? -0.556 10.842 -6.066 1.00 85.69 91 MET A N 1
ATOM 762 C CA . MET A 1 91 ? -1.957 10.976 -5.626 1.00 85.69 91 MET A CA 1
ATOM 763 C C . MET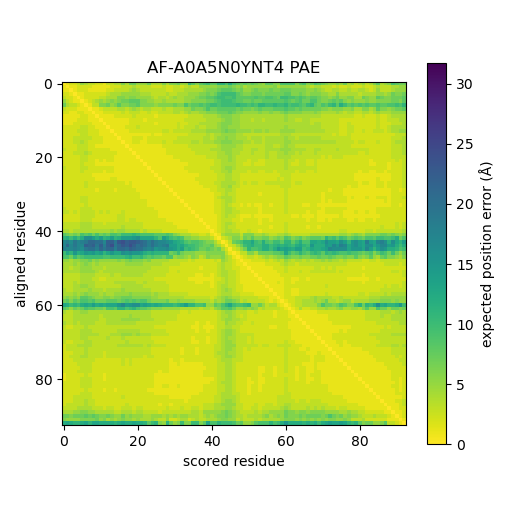 A 1 91 ? -2.214 10.584 -4.161 1.00 85.69 91 MET A C 1
ATOM 765 O O . MET A 1 91 ? -3.342 10.709 -3.691 1.00 85.69 91 MET A O 1
ATOM 769 N N . VAL A 1 92 ? -1.216 10.027 -3.474 1.00 86.62 92 VAL A N 1
ATOM 770 C CA . VAL A 1 92 ? -1.304 9.635 -2.059 1.00 86.62 92 VAL A CA 1
ATOM 771 C C . VAL A 1 92 ? -0.794 10.750 -1.138 1.00 86.62 92 VAL A C 1
ATOM 773 O O . VAL A 1 92 ? -1.182 10.787 0.028 1.00 86.62 92 VAL A O 1
ATOM 776 N N . ARG A 1 93 ? 0.033 11.656 -1.670 1.00 75.19 93 ARG A N 1
ATOM 777 C CA . ARG A 1 93 ? 0.586 12.814 -0.960 1.00 75.19 93 ARG A CA 1
ATOM 778 C C . ARG A 1 93 ? -0.454 13.915 -0.748 1.00 75.19 93 ARG A C 1
ATOM 780 O O . ARG A 1 93 ? -1.326 14.088 -1.628 1.00 75.19 93 ARG A O 1
#

Solvent-accessible surface area (backbone atoms only — not comparable to full-atom values): 5503 Å² total; per-residue (Å²): 97,79,47,80,57,92,96,40,78,42,58,57,80,49,44,85,78,44,55,73,67,56,39,49,51,52,51,51,53,38,42,54,55,34,49,52,53,42,59,74,67,39,94,44,98,86,58,83,66,50,62,70,53,42,56,57,45,49,73,38,88,65,41,56,59,51,46,26,72,76,70,68,48,50,73,67,54,52,52,47,29,47,54,49,31,52,74,74,35,78,91,52,98

Nearest PDB structures (foldseek):
  8ch6-assembly1_y  TM=3.913E-01  e=4.030E+00  Homo sapiens
  8u84-assembly1_C1  TM=3.228E-01  e=5.160E+00  Homo sapiens

Sequence (93 aa):
MIINDNDREYDTEKFEEYSSYTQGLIKRLIYVRYVGVRDLLSDNCCIKYKVNQVREALNKDNNVERIKNVFGYSIEEINYYIDFAEAFIPMVR

Organism: NCBI:txid53345

Radius of gyration: 13.41 Å; Cα contacts (8 Å, |Δi|>4): 71; chains: 1; bounding box: 34×29×36 Å

Secondary structure (DSSP, 8-state):
-EEEETTEEEEGGGGGGS-HHHHHHHHHHHHHHHHHHHHHH-S-TTSPPPHHHHHHHHTSTTHHHHHHHHH---HHHHHHHHHHHHHH-GGG-

pLDDT: mean 92.17, std 6.34, range [65.69, 97.5]

Mean predicted aligned error: 3.49 Å